Protein AF-A0A2R6M948-F1 (afdb_monomer_lite)

pLDDT: mean 78.9, std 17.89, range [39.5, 96.31]

Structure (mmCIF, N/CA/C/O backbone):
data_AF-A0A2R6M948-F1
#
_entry.id   AF-A0A2R6M948-F1
#
loop_
_atom_site.group_PDB
_atom_site.id
_atom_site.type_symbol
_atom_site.label_atom_id
_atom_site.label_alt_id
_atom_site.label_comp_id
_atom_site.label_asym_id
_atom_site.label_entity_id
_atom_site.label_seq_id
_atom_site.pdbx_PDB_ins_code
_atom_site.Cartn_x
_atom_site.Cartn_y
_atom_site.Cartn_z
_atom_site.occupancy
_atom_site.B_iso_or_equiv
_atom_site.auth_seq_id
_atom_site.auth_comp_id
_atom_site.auth_asym_id
_atom_site.auth_atom_id
_atom_site.pdbx_PDB_model_num
ATOM 1 N N . ILE A 1 1 ? 2.155 4.980 19.097 1.00 53.56 1 ILE A N 1
ATOM 2 C CA . ILE A 1 1 ? 2.154 6.074 18.093 1.00 53.56 1 ILE A CA 1
ATOM 3 C C . ILE A 1 1 ? 3.503 6.124 17.373 1.00 53.56 1 ILE A C 1
ATOM 5 O O . ILE A 1 1 ? 3.499 5.859 16.181 1.00 53.56 1 ILE A O 1
ATOM 9 N N . GLY A 1 2 ? 4.635 6.246 18.082 1.00 60.81 2 GLY A N 1
ATOM 10 C CA . GLY A 1 2 ? 5.974 6.275 17.459 1.00 60.81 2 GLY A CA 1
ATOM 11 C C . GLY A 1 2 ? 6.309 5.123 16.494 1.00 60.81 2 GLY A C 1
ATOM 12 O O . GLY A 1 2 ? 6.790 5.384 15.405 1.00 60.81 2 GLY A O 1
ATOM 13 N N . VAL A 1 3 ? 5.965 3.866 16.813 1.00 58.12 3 VAL A N 1
ATOM 14 C CA . VAL A 1 3 ? 6.241 2.712 15.920 1.00 58.12 3 VAL A CA 1
ATOM 15 C C . VAL A 1 3 ? 5.459 2.776 14.599 1.00 58.12 3 VAL A C 1
ATOM 17 O O . VAL A 1 3 ? 5.972 2.389 13.556 1.00 58.12 3 VAL A O 1
ATOM 20 N N . LEU A 1 4 ? 4.216 3.273 14.624 1.00 59.53 4 LEU A N 1
ATOM 21 C CA . LEU A 1 4 ? 3.402 3.413 13.410 1.00 59.53 4 LEU A CA 1
ATOM 22 C C . LEU A 1 4 ? 3.881 4.587 12.552 1.00 59.53 4 LEU A C 1
ATOM 24 O O . LEU A 1 4 ? 3.844 4.500 11.327 1.00 59.53 4 LEU A O 1
ATOM 28 N N . GLU A 1 5 ? 4.324 5.673 13.184 1.00 66.12 5 GLU A N 1
ATOM 29 C CA . GLU A 1 5 ? 4.900 6.833 12.499 1.00 66.12 5 GLU A CA 1
ATOM 30 C C . GLU A 1 5 ? 6.241 6.476 11.848 1.00 66.12 5 GLU A C 1
ATOM 32 O O . GLU A 1 5 ? 6.412 6.722 10.657 1.00 66.12 5 GLU A O 1
ATOM 37 N N . GLU A 1 6 ? 7.132 5.799 12.577 1.00 68.94 6 GLU A N 1
ATOM 38 C CA . GLU A 1 6 ? 8.426 5.320 12.076 1.00 68.94 6 GLU A CA 1
ATOM 39 C C . GLU A 1 6 ? 8.258 4.319 10.926 1.00 68.94 6 GLU A C 1
ATOM 41 O O . GLU A 1 6 ? 8.921 4.433 9.896 1.00 68.94 6 GLU A O 1
ATOM 46 N N . TRP A 1 7 ? 7.311 3.383 11.048 1.00 74.56 7 TRP A N 1
ATOM 47 C CA . TRP A 1 7 ? 6.982 2.455 9.965 1.00 74.56 7 TRP A CA 1
ATOM 48 C C . TRP A 1 7 ? 6.424 3.181 8.734 1.00 74.56 7 TRP A C 1
ATOM 50 O O . TRP A 1 7 ? 6.847 2.904 7.614 1.00 74.56 7 TRP A O 1
ATOM 60 N N . THR A 1 8 ? 5.528 4.155 8.926 1.00 75.44 8 THR A N 1
ATOM 61 C CA . THR A 1 8 ? 4.957 4.942 7.818 1.00 75.44 8 THR A CA 1
ATOM 62 C C . THR A 1 8 ? 6.033 5.766 7.109 1.00 75.44 8 THR A C 1
ATOM 64 O O . THR A 1 8 ? 6.027 5.874 5.884 1.00 75.44 8 THR A O 1
ATOM 67 N N . GLU A 1 9 ? 6.960 6.363 7.856 1.00 77.75 9 GLU A N 1
ATOM 68 C CA . GLU A 1 9 ? 8.052 7.156 7.291 1.00 77.75 9 GLU A CA 1
ATOM 69 C C . GLU A 1 9 ? 9.058 6.274 6.542 1.00 77.75 9 GLU A C 1
ATOM 71 O O . GLU A 1 9 ? 9.365 6.549 5.381 1.00 77.75 9 GLU A O 1
ATOM 76 N N . SER A 1 10 ? 9.461 5.151 7.141 1.00 77.75 10 SER A N 1
ATOM 77 C CA . SER A 1 10 ? 10.338 4.161 6.506 1.00 77.75 10 SER A CA 1
ATOM 78 C C . SER A 1 10 ? 9.720 3.553 5.240 1.00 77.75 10 SER A C 1
ATOM 80 O O . SER A 1 10 ? 10.403 3.394 4.224 1.00 77.75 10 SER A O 1
ATOM 82 N N . SER A 1 11 ? 8.414 3.275 5.257 1.00 83.50 11 SER A N 1
ATOM 83 C CA . SER A 1 11 ? 7.662 2.805 4.090 1.00 83.50 11 SER A CA 1
ATOM 84 C C . SER A 1 11 ? 7.676 3.840 2.959 1.00 83.50 11 SER A C 1
ATOM 86 O O . SER A 1 11 ? 8.019 3.522 1.816 1.00 83.50 11 SER A O 1
ATOM 88 N N . ARG A 1 12 ? 7.399 5.115 3.265 1.00 86.25 12 ARG A N 1
ATOM 89 C CA 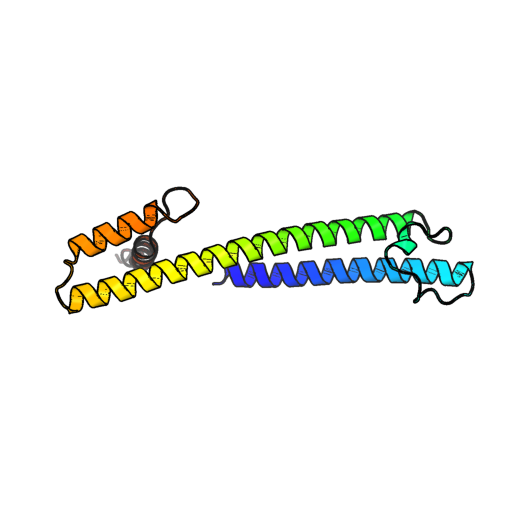. ARG A 1 12 ? 7.423 6.194 2.261 1.00 86.25 12 ARG A CA 1
ATOM 90 C C . ARG A 1 12 ? 8.806 6.398 1.658 1.00 86.25 12 ARG A C 1
ATOM 92 O O . ARG A 1 12 ? 8.901 6.600 0.446 1.00 86.25 12 ARG A O 1
ATOM 99 N N . GLU A 1 13 ? 9.856 6.343 2.473 1.00 90.56 13 GLU A N 1
ATOM 100 C CA . GLU A 1 13 ? 11.240 6.440 2.005 1.00 90.56 13 GLU A CA 1
ATOM 101 C C . GLU A 1 13 ? 11.593 5.268 1.080 1.00 90.56 13 GLU A C 1
ATOM 103 O O . GLU A 1 13 ? 12.064 5.484 -0.038 1.00 90.56 13 GLU A O 1
ATOM 108 N N . THR A 1 14 ? 11.255 4.041 1.486 1.00 89.38 14 THR A N 1
ATOM 109 C CA . THR A 1 14 ? 11.490 2.826 0.690 1.00 89.38 14 THR A CA 1
ATOM 110 C C . THR A 1 14 ? 10.748 2.876 -0.646 1.00 89.38 14 THR A C 1
ATOM 112 O O . THR A 1 14 ? 11.330 2.592 -1.697 1.00 89.38 14 THR A O 1
ATOM 115 N N . HIS A 1 15 ? 9.481 3.299 -0.642 1.00 90.69 15 HIS A N 1
ATOM 116 C CA . HIS A 1 15 ? 8.696 3.487 -1.861 1.00 90.69 15 HIS A CA 1
ATOM 117 C C . HIS A 1 15 ? 9.342 4.516 -2.800 1.00 90.69 15 HIS A C 1
ATOM 119 O O . HIS A 1 15 ? 9.495 4.261 -3.997 1.00 90.69 15 HIS A O 1
ATOM 125 N N . ALA A 1 16 ? 9.745 5.674 -2.265 1.00 93.12 16 ALA A N 1
ATOM 126 C CA . ALA A 1 16 ? 10.382 6.732 -3.044 1.00 93.12 16 ALA A CA 1
ATOM 127 C C . ALA A 1 16 ? 11.715 6.269 -3.651 1.00 93.12 16 ALA A C 1
ATOM 129 O O . ALA A 1 16 ? 11.987 6.535 -4.824 1.00 93.12 16 ALA A O 1
ATOM 130 N N . GLU A 1 17 ? 12.523 5.535 -2.887 1.00 94.62 17 GLU A N 1
ATOM 131 C CA . GLU A 1 17 ? 13.795 4.988 -3.351 1.00 94.62 17 GLU A CA 1
ATOM 132 C C . GLU A 1 17 ? 13.600 3.960 -4.474 1.00 94.62 17 GLU A C 1
ATOM 134 O O . GLU A 1 17 ? 14.245 4.057 -5.523 1.00 94.62 17 GLU A O 1
ATOM 139 N N . LEU A 1 18 ? 12.703 2.987 -4.286 1.00 93.25 18 LEU A N 1
ATOM 140 C CA . LEU A 1 18 ? 12.435 1.948 -5.284 1.00 93.25 18 LEU A CA 1
ATOM 141 C C . LEU A 1 18 ? 11.836 2.533 -6.566 1.00 93.25 18 LEU A C 1
ATOM 143 O O . LEU A 1 18 ? 12.275 2.164 -7.658 1.00 93.25 18 LEU A O 1
ATOM 147 N N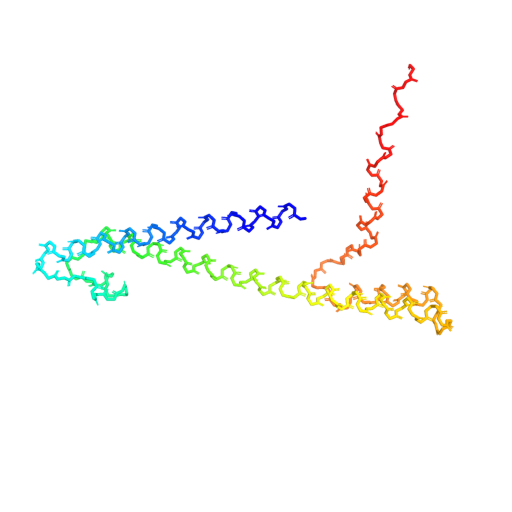 . SER A 1 19 ? 10.899 3.479 -6.447 1.00 93.75 19 SER A N 1
ATOM 148 C CA . SER A 1 19 ? 10.336 4.185 -7.604 1.00 93.75 19 SER A CA 1
ATOM 149 C C . SER A 1 19 ? 11.417 4.959 -8.354 1.00 93.75 19 SER A C 1
ATOM 151 O O . SER A 1 19 ? 11.535 4.818 -9.567 1.00 93.75 19 SER A O 1
ATOM 153 N N . SER A 1 20 ? 12.266 5.705 -7.640 1.00 95.12 20 SER A N 1
ATOM 154 C CA . SER A 1 20 ? 13.365 6.476 -8.236 1.00 95.12 20 SER A CA 1
ATOM 155 C C . SER A 1 20 ? 14.365 5.588 -8.987 1.00 95.12 20 SER A C 1
ATOM 157 O O . SER A 1 20 ? 14.780 5.896 -10.109 1.00 95.12 20 SER A O 1
ATOM 159 N N . LYS A 1 21 ? 14.720 4.433 -8.414 1.00 95.38 21 LYS A N 1
ATOM 160 C CA . LYS A 1 21 ? 15.605 3.452 -9.060 1.00 95.38 21 LYS A CA 1
ATOM 161 C C . LYS A 1 21 ? 14.966 2.822 -10.296 1.00 95.38 21 LYS A C 1
ATOM 163 O O . LYS A 1 21 ? 15.644 2.656 -11.312 1.00 95.38 21 LYS A O 1
ATOM 168 N N . TYR A 1 22 ? 13.670 2.520 -10.242 1.00 95.31 22 TYR A N 1
ATOM 169 C CA . TYR A 1 22 ? 12.934 2.016 -11.399 1.00 95.31 22 TYR A CA 1
ATOM 170 C C . TYR A 1 22 ? 12.817 3.068 -12.511 1.00 95.31 22 TYR A C 1
ATOM 172 O O . TYR A 1 22 ? 13.052 2.757 -13.678 1.00 95.31 22 TYR A O 1
ATOM 180 N N . ASP A 1 23 ? 12.534 4.324 -12.164 1.00 95.75 23 ASP A N 1
ATOM 181 C CA . ASP A 1 23 ? 12.496 5.443 -13.110 1.00 95.75 23 ASP A CA 1
ATOM 182 C C . ASP A 1 23 ? 13.856 5.672 -13.769 1.00 95.75 23 ASP A C 1
ATOM 184 O O . ASP A 1 23 ? 13.934 5.801 -14.989 1.00 95.75 23 ASP A O 1
ATOM 188 N N . THR A 1 24 ? 14.938 5.603 -12.994 1.00 96.31 24 THR A N 1
ATOM 189 C CA . THR A 1 24 ? 16.306 5.683 -13.523 1.00 96.31 24 THR A CA 1
ATOM 190 C C . THR A 1 24 ? 16.585 4.563 -14.529 1.00 96.31 24 THR A C 1
ATOM 192 O O . THR A 1 24 ? 17.145 4.819 -15.595 1.00 96.31 24 THR A O 1
ATOM 195 N N . ALA A 1 25 ? 16.167 3.327 -14.238 1.00 94.88 25 ALA A N 1
ATOM 196 C CA . ALA A 1 25 ? 16.325 2.205 -15.163 1.00 94.88 25 ALA A CA 1
ATOM 197 C C . ALA A 1 25 ? 15.511 2.387 -16.460 1.00 94.88 25 ALA A C 1
ATOM 199 O O . ALA A 1 25 ? 15.996 2.036 -17.536 1.00 94.88 25 ALA A O 1
ATOM 200 N N . LYS A 1 26 ? 14.308 2.979 -16.386 1.00 95.31 26 LYS A N 1
ATOM 201 C CA . LYS A 1 26 ? 13.503 3.321 -17.574 1.00 95.31 26 LYS A CA 1
ATOM 202 C C . LYS A 1 26 ? 14.173 4.394 -18.425 1.00 95.31 26 LYS A C 1
ATOM 204 O O . LYS A 1 26 ? 14.236 4.230 -19.639 1.00 95.31 26 LYS A O 1
ATOM 209 N N . THR A 1 27 ? 14.705 5.447 -17.807 1.00 95.56 27 THR A N 1
ATOM 210 C CA . THR A 1 27 ? 15.442 6.498 -18.523 1.00 95.56 27 THR A CA 1
ATOM 211 C C . THR A 1 27 ? 16.662 5.922 -19.233 1.00 95.56 27 THR A C 1
ATOM 213 O O . THR A 1 27 ? 16.818 6.146 -20.427 1.00 95.56 27 THR A O 1
ATOM 216 N N . LEU A 1 28 ? 17.456 5.086 -18.552 1.00 95.69 28 LEU A N 1
ATOM 217 C CA . LEU A 1 28 ? 18.598 4.401 -19.170 1.00 95.69 28 LEU A CA 1
ATOM 218 C C . LEU A 1 28 ? 18.178 3.564 -20.385 1.00 95.69 28 LEU A C 1
ATOM 220 O O . LEU A 1 28 ? 18.804 3.650 -21.436 1.00 95.69 28 LEU A O 1
ATOM 224 N N . ALA A 1 29 ? 17.094 2.793 -20.275 1.00 94.62 29 ALA A N 1
ATOM 225 C CA . ALA A 1 29 ? 16.591 1.995 -21.392 1.00 94.62 29 ALA A CA 1
ATOM 226 C C . ALA A 1 29 ? 16.144 2.867 -22.574 1.00 94.62 29 ALA A C 1
ATOM 228 O O . ALA A 1 29 ? 16.417 2.542 -23.727 1.00 94.62 29 ALA A O 1
ATOM 229 N N . ARG A 1 30 ? 15.475 3.991 -22.305 1.00 95.12 30 ARG A N 1
ATOM 230 C CA . ARG A 1 30 ? 15.039 4.933 -23.344 1.00 95.12 30 ARG A CA 1
ATOM 231 C C . ARG A 1 30 ? 16.205 5.642 -24.011 1.00 95.12 30 ARG A C 1
ATOM 233 O O . ARG A 1 30 ? 16.176 5.824 -25.226 1.00 95.12 30 ARG A O 1
ATOM 240 N N . ASP A 1 31 ? 17.231 5.995 -23.248 1.00 95.75 31 ASP A N 1
ATOM 241 C CA . ASP A 1 31 ? 18.460 6.572 -23.781 1.00 95.75 31 ASP A CA 1
ATOM 242 C C . ASP A 1 31 ? 19.164 5.575 -24.711 1.00 95.75 31 ASP A C 1
ATOM 244 O O . ASP A 1 31 ? 19.483 5.933 -25.842 1.00 95.75 31 ASP A O 1
ATOM 248 N N . GLU A 1 32 ? 19.282 4.304 -24.312 1.00 95.00 32 GLU A N 1
ATOM 249 C CA . GLU A 1 32 ? 19.833 3.235 -25.162 1.00 95.00 32 GLU A CA 1
ATOM 250 C C . GLU A 1 32 ? 19.032 3.060 -26.471 1.00 95.00 32 GLU A C 1
ATOM 252 O O . GLU A 1 32 ? 19.609 2.921 -27.553 1.00 95.00 32 GLU A O 1
ATOM 257 N N . ILE A 1 33 ? 17.696 3.119 -26.411 1.00 94.00 33 ILE A N 1
ATOM 258 C CA . ILE A 1 33 ? 16.835 3.060 -27.607 1.00 94.00 33 ILE A CA 1
ATOM 259 C C . ILE A 1 33 ? 17.067 4.275 -28.506 1.00 94.00 33 ILE A C 1
ATOM 261 O O . ILE A 1 33 ? 17.202 4.118 -29.725 1.00 94.00 33 ILE A O 1
ATOM 265 N N . ARG A 1 34 ? 17.125 5.477 -27.926 1.00 93.50 34 ARG A N 1
ATOM 266 C CA . ARG A 1 34 ? 17.345 6.727 -28.661 1.00 93.50 34 ARG A CA 1
ATOM 267 C C . ARG A 1 34 ? 18.713 6.733 -29.336 1.00 93.50 34 ARG A C 1
ATOM 269 O O . ARG A 1 34 ? 18.811 7.123 -30.495 1.00 93.50 34 ARG A O 1
ATOM 276 N N . GLU A 1 35 ? 19.749 6.252 -28.657 1.00 92.81 35 GLU A N 1
ATOM 277 C CA . GLU A 1 35 ? 21.099 6.117 -29.211 1.00 92.81 35 GLU A CA 1
ATOM 278 C C . GLU A 1 35 ? 21.155 5.112 -30.368 1.00 92.81 35 GLU A C 1
ATOM 280 O O . GLU A 1 35 ? 21.811 5.368 -31.378 1.00 92.81 35 GLU A O 1
ATOM 285 N N . ALA A 1 36 ? 20.442 3.989 -30.259 1.00 92.75 36 ALA A N 1
ATOM 286 C CA . ALA A 1 36 ? 20.454 2.944 -31.280 1.00 92.75 36 ALA A CA 1
ATOM 287 C C . ALA A 1 36 ? 19.583 3.263 -32.507 1.00 92.75 36 ALA A C 1
ATOM 289 O O . ALA A 1 36 ? 19.907 2.843 -33.619 1.00 92.75 36 ALA A O 1
ATOM 290 N N . THR A 1 37 ? 18.458 3.957 -32.315 1.00 89.94 37 THR A N 1
ATOM 291 C CA . THR A 1 37 ? 17.429 4.147 -33.356 1.00 89.94 37 THR A CA 1
ATOM 292 C C . THR A 1 37 ? 17.305 5.587 -33.849 1.00 89.94 37 THR A C 1
ATOM 294 O O . THR A 1 37 ? 16.775 5.812 -34.936 1.00 89.94 37 THR A O 1
ATOM 297 N N . GLY A 1 38 ? 17.769 6.568 -33.069 1.00 85.25 38 GLY A N 1
ATOM 298 C CA . GLY A 1 38 ? 17.549 7.994 -33.320 1.00 85.25 38 GLY A CA 1
ATOM 299 C C . GLY A 1 38 ? 16.098 8.455 -33.131 1.00 85.25 38 GLY A C 1
ATOM 300 O O . GLY A 1 38 ? 15.803 9.619 -33.398 1.00 85.25 38 GLY A O 1
ATOM 301 N N . ALA A 1 39 ? 15.196 7.566 -32.704 1.00 83.75 39 ALA A N 1
ATOM 302 C CA . ALA A 1 39 ? 13.788 7.860 -32.471 1.00 83.75 39 ALA A CA 1
ATOM 303 C C . ALA A 1 39 ? 13.534 8.274 -31.017 1.00 83.75 39 ALA A C 1
ATOM 305 O O . ALA A 1 39 ? 14.302 7.932 -30.114 1.00 83.75 39 ALA A O 1
ATOM 306 N N . ASP A 1 40 ? 12.438 8.999 -30.795 1.00 84.31 40 ASP A N 1
ATOM 307 C CA . ASP A 1 40 ? 11.958 9.235 -29.440 1.00 84.31 40 ASP A CA 1
ATOM 308 C C . ASP A 1 40 ? 11.451 7.921 -28.831 1.00 84.31 40 ASP A C 1
ATOM 310 O O . ASP A 1 40 ? 10.726 7.161 -29.474 1.00 84.31 40 ASP A O 1
ATOM 314 N N . ALA A 1 41 ? 11.877 7.648 -27.603 1.00 86.00 41 ALA A N 1
ATOM 315 C CA . ALA A 1 41 ? 11.590 6.419 -26.875 1.00 86.00 41 ALA A CA 1
ATOM 316 C C . ALA A 1 41 ? 10.654 6.655 -25.677 1.00 86.00 41 ALA A C 1
ATOM 318 O O . ALA A 1 41 ? 10.347 5.707 -24.950 1.00 86.00 41 ALA A O 1
ATOM 319 N N . GLU A 1 42 ? 10.192 7.892 -25.452 1.00 88.25 42 GLU A N 1
ATOM 320 C CA . GLU A 1 42 ? 9.241 8.201 -24.373 1.00 88.25 42 GLU A CA 1
ATOM 321 C C . GLU A 1 42 ? 7.901 7.476 -24.546 1.00 88.25 42 GLU A C 1
ATOM 323 O O . GLU A 1 42 ? 7.309 7.043 -23.556 1.00 88.25 42 GLU A O 1
ATOM 328 N N . ASP A 1 43 ? 7.482 7.253 -25.794 1.00 83.94 43 ASP A N 1
ATOM 329 C CA . ASP A 1 43 ? 6.244 6.543 -26.125 1.00 83.94 43 ASP A CA 1
ATOM 330 C C . ASP A 1 43 ? 6.343 5.020 -25.939 1.00 83.94 43 ASP A C 1
ATOM 332 O O . ASP A 1 43 ? 5.325 4.331 -26.015 1.00 83.94 43 ASP A O 1
ATOM 336 N N . VAL A 1 44 ? 7.541 4.470 -25.687 1.00 87.38 44 VAL A N 1
ATOM 337 C CA . VAL A 1 44 ? 7.708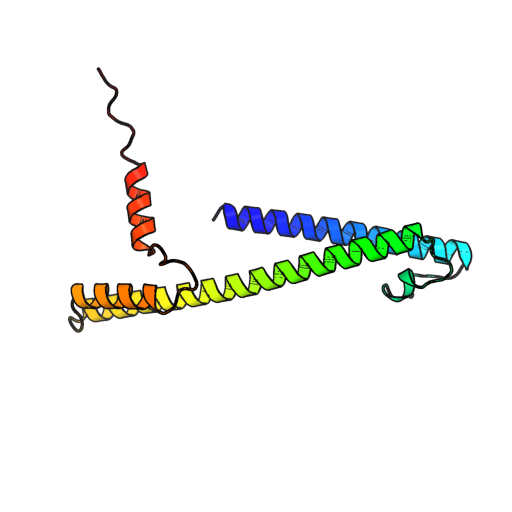 3.031 -25.442 1.00 87.38 44 VAL A CA 1
ATOM 338 C C . VAL A 1 44 ? 7.170 2.691 -24.043 1.00 87.38 44 VAL A C 1
ATOM 340 O O . VAL A 1 44 ? 7.687 3.212 -23.038 1.00 87.38 44 VAL A O 1
ATOM 343 N N . PRO A 1 45 ? 6.155 1.807 -23.945 1.00 87.94 45 PRO A N 1
ATOM 344 C CA . PRO A 1 45 ? 5.626 1.341 -22.669 1.00 87.94 45 PRO A CA 1
ATOM 345 C C . PRO A 1 45 ? 6.710 0.696 -21.803 1.00 87.94 45 PRO A C 1
ATOM 347 O O . PRO A 1 45 ? 7.613 0.024 -22.299 1.00 87.94 45 PRO A O 1
ATOM 350 N N . ALA A 1 46 ? 6.609 0.859 -20.481 1.00 84.25 46 ALA A N 1
ATOM 351 C CA . ALA A 1 46 ? 7.612 0.333 -19.551 1.00 84.25 46 ALA A CA 1
ATOM 352 C C . ALA A 1 46 ? 7.752 -1.203 -19.610 1.00 84.25 46 ALA A C 1
ATOM 354 O O . ALA A 1 46 ? 8.841 -1.730 -19.386 1.00 84.25 46 ALA A O 1
ATOM 355 N N . GLU A 1 47 ? 6.664 -1.901 -19.940 1.00 85.44 47 GLU A N 1
ATOM 356 C CA . GLU A 1 47 ? 6.626 -3.351 -20.167 1.00 85.44 47 GLU A CA 1
ATOM 357 C C . GLU A 1 47 ? 7.436 -3.781 -21.398 1.00 85.44 47 GLU A C 1
ATOM 359 O O . GLU A 1 47 ? 8.132 -4.797 -21.360 1.00 85.44 47 GLU A O 1
ATOM 364 N N . ASP A 1 48 ? 7.450 -2.952 -22.442 1.00 91.44 48 ASP A N 1
ATOM 365 C CA . ASP A 1 48 ? 8.141 -3.253 -23.692 1.00 91.44 48 ASP A CA 1
ATOM 366 C C . ASP A 1 48 ? 9.652 -2.996 -23.602 1.00 91.44 48 ASP A C 1
ATOM 368 O O . ASP A 1 48 ? 10.430 -3.655 -24.300 1.00 91.44 48 ASP A O 1
ATOM 372 N N . LEU A 1 49 ? 10.096 -2.105 -22.701 1.00 90.69 49 LEU A N 1
ATOM 373 C CA . LEU A 1 49 ? 11.516 -1.775 -22.494 1.00 90.69 49 LEU A CA 1
ATOM 374 C C . LEU A 1 49 ? 12.362 -3.009 -22.145 1.00 90.69 49 LEU A C 1
ATOM 376 O O . LEU A 1 49 ? 13.486 -3.145 -22.626 1.00 90.69 49 LEU A O 1
ATOM 380 N N . VAL A 1 50 ? 11.821 -3.938 -21.348 1.00 91.06 50 VAL A N 1
ATOM 381 C CA . VAL A 1 50 ? 12.532 -5.166 -20.937 1.00 91.06 50 VAL A CA 1
ATOM 382 C C . VAL A 1 50 ? 12.737 -6.118 -22.118 1.00 91.06 50 VAL A C 1
ATOM 384 O O . VAL A 1 50 ? 13.748 -6.816 -22.195 1.00 91.06 50 VAL A O 1
ATOM 387 N N . SER A 1 51 ? 11.807 -6.134 -23.070 1.00 91.44 51 SER A N 1
ATOM 388 C CA . SER A 1 51 ? 11.893 -6.957 -24.282 1.00 91.44 51 SER A CA 1
ATOM 389 C C . SER A 1 51 ? 12.577 -6.264 -25.461 1.00 91.44 51 SER A C 1
ATOM 391 O O . SER A 1 51 ? 12.882 -6.915 -26.462 1.00 91.44 51 SER A O 1
ATOM 393 N N . HIS A 1 52 ? 12.846 -4.960 -25.364 1.00 92.12 52 HIS A N 1
ATOM 394 C CA . HIS A 1 52 ? 13.318 -4.177 -26.496 1.00 92.12 52 HIS A CA 1
ATOM 395 C C . HIS A 1 52 ? 14.734 -4.594 -26.928 1.00 92.12 52 HIS A C 1
ATOM 397 O O . HIS A 1 52 ? 15.654 -4.734 -26.118 1.00 92.12 52 HIS A O 1
ATOM 403 N N . SER A 1 53 ? 14.940 -4.793 -28.231 1.00 92.75 53 SER A N 1
ATOM 404 C CA . SER A 1 53 ? 16.198 -5.335 -28.768 1.00 92.75 53 SER A CA 1
ATOM 405 C C . SER A 1 53 ? 17.390 -4.392 -28.606 1.00 92.75 53 SER A C 1
ATOM 407 O O . SER A 1 53 ? 18.516 -4.860 -28.482 1.00 92.75 53 SER A O 1
ATOM 409 N N . ALA A 1 54 ? 17.146 -3.080 -28.604 1.00 92.31 54 ALA A N 1
ATOM 410 C CA . ALA A 1 54 ? 18.183 -2.064 -28.413 1.00 92.31 54 ALA A CA 1
ATOM 411 C C . ALA A 1 54 ? 18.627 -1.885 -26.951 1.00 92.31 54 ALA A C 1
ATOM 413 O O . ALA A 1 54 ? 19.653 -1.259 -26.714 1.00 92.31 54 ALA A O 1
ATOM 414 N N . VAL A 1 55 ? 17.873 -2.425 -25.986 1.00 93.56 55 VAL A N 1
ATOM 415 C CA . VAL A 1 55 ? 18.193 -2.288 -24.561 1.00 93.56 55 VAL A CA 1
ATOM 416 C C . VAL A 1 55 ? 19.174 -3.385 -24.153 1.00 93.56 55 VAL A C 1
ATOM 418 O O . VAL A 1 55 ? 18.990 -4.564 -24.485 1.00 93.56 55 VAL A O 1
ATOM 421 N N . THR A 1 56 ? 20.218 -3.005 -23.426 1.00 95.25 56 THR A N 1
ATOM 422 C CA . THR A 1 56 ? 21.267 -3.908 -22.960 1.00 95.25 56 THR A CA 1
ATOM 423 C C . THR A 1 56 ? 20.736 -4.892 -21.920 1.00 95.25 56 THR A C 1
ATOM 425 O O . THR A 1 56 ? 19.840 -4.582 -21.134 1.00 95.25 56 THR A O 1
ATOM 428 N N . ASP A 1 57 ? 21.327 -6.088 -21.856 1.00 95.31 57 ASP A N 1
ATOM 429 C CA . ASP A 1 57 ? 20.929 -7.110 -20.876 1.00 95.31 57 ASP A CA 1
ATOM 430 C C . ASP A 1 57 ? 21.069 -6.615 -19.430 1.00 95.31 57 ASP A C 1
ATOM 432 O O . ASP A 1 57 ? 20.258 -6.952 -18.568 1.00 95.31 57 ASP A O 1
ATOM 436 N N . ARG A 1 58 ? 22.056 -5.749 -19.172 1.00 95.06 58 ARG A N 1
ATOM 437 C CA . ARG A 1 58 ? 22.237 -5.101 -17.870 1.00 95.06 58 ARG A CA 1
ATOM 438 C C . ARG A 1 58 ? 21.049 -4.206 -17.520 1.00 95.06 58 ARG A C 1
ATOM 440 O O . ARG A 1 58 ? 20.528 -4.298 -16.413 1.00 95.06 58 ARG A O 1
ATOM 447 N N . THR A 1 59 ? 20.618 -3.351 -18.440 1.00 95.06 59 THR A N 1
ATOM 448 C CA . THR A 1 59 ? 19.492 -2.438 -18.207 1.00 95.06 59 THR A CA 1
ATOM 449 C C . THR A 1 59 ? 18.173 -3.207 -18.089 1.00 95.06 59 THR A C 1
ATOM 451 O O . THR A 1 59 ? 17.372 -2.920 -17.199 1.00 95.06 59 THR A O 1
ATOM 454 N N . LYS A 1 60 ? 17.989 -4.281 -18.868 1.00 93.62 60 LYS A N 1
ATOM 455 C CA . LYS A 1 60 ? 16.865 -5.226 -18.713 1.00 93.62 60 LYS A CA 1
ATOM 456 C C . LYS A 1 60 ? 16.843 -5.892 -17.341 1.00 93.62 60 LYS A C 1
ATOM 458 O O . LYS A 1 60 ? 15.774 -6.029 -16.740 1.00 93.62 60 LYS A O 1
ATOM 463 N N . GLN A 1 61 ? 18.011 -6.280 -16.830 1.00 94.75 61 GLN A N 1
ATOM 464 C CA . GLN A 1 61 ? 18.140 -6.843 -15.490 1.00 94.75 61 GLN A CA 1
ATOM 465 C C . GLN A 1 61 ? 17.731 -5.824 -14.420 1.00 94.75 61 GLN A C 1
ATOM 467 O O . GLN A 1 61 ? 16.945 -6.171 -13.545 1.00 94.75 61 GLN A O 1
ATOM 472 N N . LEU A 1 62 ? 18.184 -4.568 -14.522 1.00 93.38 62 LEU A N 1
ATOM 473 C CA . LEU A 1 62 ? 17.802 -3.499 -13.588 1.00 93.38 62 LEU A CA 1
ATOM 474 C C . LEU A 1 62 ? 16.295 -3.207 -13.622 1.00 93.38 62 LEU A C 1
ATOM 476 O O . LEU A 1 62 ? 15.667 -3.090 -12.571 1.00 93.38 62 LEU A O 1
ATOM 480 N N . LEU A 1 63 ? 15.699 -3.133 -14.815 1.00 94.06 63 LEU A N 1
ATOM 481 C CA . LEU A 1 63 ? 14.253 -2.964 -14.978 1.00 94.06 63 LEU A CA 1
ATOM 482 C C . LEU A 1 63 ? 13.472 -4.111 -14.327 1.00 94.06 63 LEU A C 1
ATOM 484 O O . LEU A 1 63 ? 12.502 -3.868 -13.609 1.00 94.06 63 LEU A O 1
ATOM 488 N N . SER A 1 64 ? 13.904 -5.354 -14.547 1.00 92.06 64 SER A N 1
ATOM 489 C CA . SER A 1 64 ? 13.264 -6.544 -13.971 1.00 92.06 64 SER A CA 1
ATOM 490 C C . SER A 1 64 ? 13.422 -6.591 -12.449 1.00 92.06 64 SER A C 1
ATOM 492 O O . SER A 1 64 ? 12.477 -6.907 -11.729 1.00 92.06 64 SER A O 1
ATOM 494 N N . GLU A 1 65 ? 14.603 -6.236 -11.943 1.00 94.69 65 GLU A N 1
ATOM 495 C CA . GLU A 1 65 ? 14.896 -6.204 -10.513 1.00 94.69 65 GLU A CA 1
ATOM 496 C C . GLU A 1 65 ? 14.024 -5.175 -9.791 1.00 94.69 65 GLU A C 1
ATOM 498 O O . GLU A 1 65 ? 13.346 -5.516 -8.821 1.00 94.69 65 GLU A O 1
ATOM 503 N N . TYR A 1 66 ? 14.015 -3.925 -10.259 1.00 93.38 66 TYR A N 1
ATOM 504 C CA . TYR A 1 66 ? 13.284 -2.863 -9.572 1.00 93.38 66 TYR A CA 1
ATOM 505 C C . TYR A 1 66 ? 11.774 -2.952 -9.770 1.00 93.38 66 TYR A C 1
ATOM 507 O O . TYR A 1 66 ? 11.050 -2.660 -8.825 1.00 93.38 66 TYR A O 1
ATOM 515 N N . SER A 1 67 ? 11.284 -3.435 -10.918 1.00 91.94 67 SER A N 1
ATOM 516 C CA . SER A 1 67 ? 9.850 -3.729 -11.077 1.00 91.94 67 SER A CA 1
ATOM 517 C C . SER A 1 67 ? 9.383 -4.827 -10.119 1.00 91.94 67 SER A C 1
ATOM 519 O O . SER A 1 67 ? 8.355 -4.666 -9.467 1.00 91.94 67 SER A O 1
ATOM 521 N N . THR A 1 68 ? 10.163 -5.903 -9.962 1.00 93.06 68 THR A N 1
ATOM 522 C CA . THR A 1 68 ? 9.842 -6.987 -9.020 1.00 93.06 68 THR A CA 1
ATOM 523 C C . THR A 1 68 ? 9.880 -6.497 -7.575 1.00 93.06 68 THR A C 1
ATOM 525 O O . THR A 1 68 ? 8.962 -6.776 -6.810 1.00 93.06 68 THR A O 1
ATOM 528 N N . LYS A 1 69 ? 10.913 -5.736 -7.192 1.00 94.00 69 LYS A N 1
ATOM 529 C CA . LYS A 1 69 ? 11.022 -5.170 -5.838 1.00 94.00 69 LYS A CA 1
ATOM 530 C C . LYS A 1 69 ? 9.869 -4.223 -5.520 1.00 94.00 69 LYS A C 1
ATOM 532 O O . LYS A 1 69 ? 9.305 -4.318 -4.437 1.00 94.00 69 LYS A O 1
ATOM 537 N N . LEU A 1 70 ? 9.501 -3.353 -6.461 1.00 91.31 70 LEU A N 1
ATOM 538 C CA . LEU A 1 70 ? 8.362 -2.450 -6.305 1.00 91.31 70 LEU A CA 1
ATOM 539 C C . LEU A 1 70 ? 7.050 -3.235 -6.176 1.00 91.31 70 LEU A C 1
ATOM 541 O O . LEU A 1 70 ? 6.227 -2.903 -5.334 1.00 91.31 70 LEU A O 1
ATOM 545 N N . TYR A 1 71 ? 6.870 -4.293 -6.973 1.00 90.50 71 TYR A N 1
ATOM 546 C CA . TYR A 1 71 ? 5.692 -5.156 -6.885 1.00 90.50 71 TYR A CA 1
ATOM 547 C C . TYR A 1 71 ? 5.569 -5.815 -5.508 1.00 90.50 71 TYR A C 1
ATOM 549 O O . TYR A 1 71 ? 4.521 -5.701 -4.883 1.00 90.50 71 TYR A O 1
ATOM 557 N N . VAL A 1 72 ? 6.635 -6.463 -5.024 1.00 92.12 72 VAL A N 1
ATOM 558 C CA . VAL A 1 72 ? 6.640 -7.122 -3.706 1.00 92.12 72 VAL A CA 1
ATOM 559 C C . VAL A 1 72 ? 6.367 -6.109 -2.598 1.00 92.12 72 VAL A C 1
ATOM 561 O O . VAL A 1 72 ? 5.511 -6.347 -1.757 1.00 92.12 72 VAL A O 1
ATOM 564 N N . PHE A 1 73 ? 7.022 -4.949 -2.645 1.00 90.81 73 PHE A N 1
ATOM 565 C CA . PHE A 1 73 ? 6.803 -3.882 -1.672 1.00 90.81 73 PHE A CA 1
ATOM 566 C C . PHE A 1 73 ? 5.344 -3.389 -1.657 1.00 90.81 73 PHE A C 1
ATOM 568 O O . PHE A 1 73 ? 4.748 -3.246 -0.596 1.00 90.81 73 PHE A O 1
ATOM 575 N N . LEU A 1 74 ? 4.740 -3.157 -2.828 1.00 88.00 74 LEU A N 1
ATOM 576 C CA . LEU A 1 74 ? 3.346 -2.706 -2.925 1.00 88.00 74 LEU A CA 1
ATOM 577 C C . LEU A 1 74 ? 2.338 -3.780 -2.491 1.00 88.00 74 LEU A C 1
ATOM 579 O O . LEU A 1 74 ? 1.269 -3.444 -1.983 1.00 88.00 7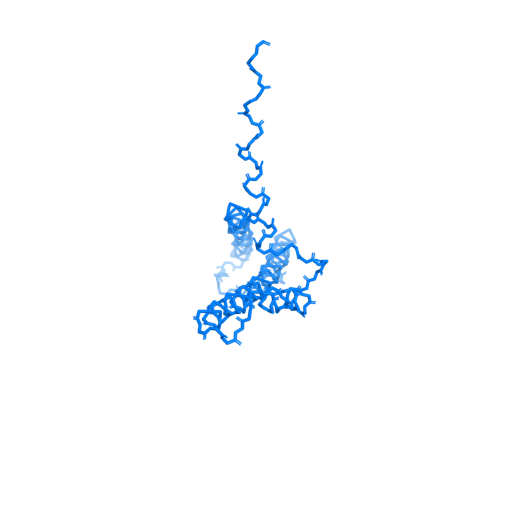4 LEU A O 1
ATOM 583 N N . ASP A 1 75 ? 2.650 -5.054 -2.719 1.00 87.50 75 ASP A N 1
ATOM 584 C CA . ASP A 1 75 ? 1.839 -6.179 -2.247 1.00 87.50 75 ASP A CA 1
ATOM 585 C C . ASP A 1 75 ? 1.868 -6.273 -0.714 1.00 87.50 75 ASP A C 1
ATOM 587 O O . ASP A 1 75 ? 0.818 -6.353 -0.073 1.00 87.50 75 ASP A O 1
ATOM 591 N N . GLU A 1 76 ? 3.057 -6.148 -0.120 1.00 82.06 76 GLU A N 1
ATOM 592 C CA . GLU A 1 76 ? 3.238 -6.087 1.333 1.00 82.06 76 GLU A CA 1
ATOM 593 C C . GLU A 1 76 ? 2.494 -4.888 1.945 1.00 82.06 76 GLU A C 1
ATOM 595 O O . GLU A 1 76 ? 1.719 -5.066 2.885 1.00 82.06 76 GLU A O 1
ATOM 600 N N . GLU A 1 77 ? 2.635 -3.687 1.377 1.00 85.25 77 GLU A N 1
ATOM 601 C CA . GLU A 1 77 ? 1.910 -2.480 1.812 1.00 85.25 77 GLU A CA 1
ATOM 602 C C . GLU A 1 77 ? 0.389 -2.670 1.811 1.00 85.25 77 GLU A C 1
ATOM 604 O O . GLU A 1 77 ? -0.286 -2.320 2.781 1.00 85.25 77 GLU A O 1
ATOM 609 N N . ARG A 1 78 ? -0.169 -3.290 0.763 1.00 81.06 78 ARG A N 1
ATOM 610 C CA . ARG A 1 78 ? -1.607 -3.603 0.707 1.00 81.06 78 ARG A CA 1
ATOM 611 C C . ARG A 1 78 ? -2.029 -4.592 1.785 1.00 81.06 78 ARG A C 1
ATOM 613 O O . ARG A 1 78 ? -3.119 -4.458 2.342 1.00 81.06 78 ARG A O 1
ATOM 620 N N . SER A 1 79 ? -1.185 -5.575 2.095 1.00 75.19 79 SER A N 1
ATOM 621 C CA . SER A 1 79 ? -1.449 -6.502 3.196 1.00 75.19 79 SER A CA 1
ATOM 622 C C . SER A 1 79 ? -1.511 -5.768 4.539 1.00 75.19 79 SER A C 1
ATOM 624 O O . SER A 1 79 ? -2.373 -6.080 5.364 1.00 75.19 79 SER A O 1
ATOM 626 N N . TYR A 1 80 ? -0.634 -4.787 4.765 1.00 76.06 80 TYR A N 1
ATOM 627 C CA . TYR A 1 80 ? -0.653 -3.972 5.983 1.00 76.06 80 TYR A CA 1
ATOM 628 C C . TYR A 1 80 ? -1.847 -3.015 6.033 1.00 76.06 80 TYR A C 1
ATOM 630 O O . TYR A 1 80 ? -2.425 -2.830 7.104 1.00 76.06 80 TYR A O 1
ATOM 638 N N . GLU A 1 81 ? -2.264 -2.447 4.900 1.00 75.06 81 GLU A N 1
ATOM 639 C CA . GLU A 1 81 ? -3.488 -1.642 4.809 1.00 75.06 81 GLU A CA 1
ATOM 640 C C . GLU A 1 81 ? -4.723 -2.456 5.220 1.00 75.06 81 GLU A C 1
ATOM 642 O O . GLU A 1 81 ? -5.514 -1.992 6.044 1.00 75.06 81 GLU A O 1
ATOM 647 N N . GLY A 1 82 ? -4.848 -3.693 4.725 1.00 73.44 82 GLY A N 1
ATOM 648 C CA . GLY A 1 82 ? -5.920 -4.612 5.117 1.00 73.44 82 GLY A CA 1
ATOM 649 C C . GLY A 1 82 ? -5.922 -4.900 6.620 1.00 73.44 82 GLY A C 1
ATOM 650 O O . GLY A 1 82 ? -6.933 -4.691 7.289 1.00 73.44 82 GLY A O 1
ATOM 651 N N . ALA A 1 83 ? -4.765 -5.276 7.174 1.00 72.31 83 ALA A N 1
ATOM 652 C CA . ALA A 1 83 ? -4.620 -5.534 8.608 1.00 72.31 83 ALA A CA 1
ATOM 653 C C . ALA A 1 83 ? -4.917 -4.291 9.471 1.00 72.31 83 ALA A C 1
ATOM 655 O O . ALA A 1 83 ? -5.490 -4.396 10.556 1.00 72.31 83 ALA A O 1
ATOM 656 N N . ARG A 1 84 ? -4.558 -3.092 8.993 1.00 75.06 84 ARG A N 1
ATOM 657 C CA . ARG A 1 84 ? -4.871 -1.828 9.671 1.00 75.06 84 ARG A CA 1
ATOM 658 C C . ARG A 1 84 ? -6.368 -1.533 9.654 1.00 75.06 84 ARG A C 1
ATOM 660 O O . ARG A 1 84 ? -6.881 -1.052 10.662 1.00 75.06 84 ARG A O 1
ATOM 667 N N . GLY A 1 85 ? -7.049 -1.805 8.542 1.00 71.06 85 GLY A N 1
ATOM 668 C CA . GLY A 1 85 ? -8.505 -1.701 8.442 1.00 71.06 85 GLY A CA 1
ATOM 669 C C . GLY A 1 85 ? -9.201 -2.605 9.457 1.00 71.06 85 GLY A C 1
ATOM 670 O O . GLY A 1 85 ? -9.983 -2.117 10.266 1.00 71.06 85 GLY A O 1
ATOM 671 N N . GLU A 1 86 ? -8.815 -3.882 9.503 1.00 73.06 86 GLU A N 1
ATOM 672 C CA . GLU A 1 86 ? -9.349 -4.850 10.473 1.00 73.06 86 GLU A CA 1
ATOM 673 C C . GLU A 1 86 ? -9.128 -4.405 11.927 1.00 73.06 86 GLU A C 1
ATOM 675 O O . GLU A 1 86 ? -10.023 -4.529 12.763 1.00 73.06 86 GLU A O 1
ATOM 680 N N . LEU A 1 87 ? -7.959 -3.836 12.238 1.00 74.81 87 LEU A N 1
ATOM 681 C CA . LEU A 1 87 ? -7.658 -3.328 13.577 1.00 74.81 87 LEU A CA 1
ATOM 682 C C . LEU A 1 87 ? -8.488 -2.087 13.936 1.00 74.81 87 LEU A C 1
ATOM 684 O O . LEU A 1 87 ? -8.934 -1.960 15.075 1.00 74.81 87 LEU A O 1
ATOM 688 N N . LEU A 1 88 ? -8.710 -1.174 12.987 1.00 73.81 88 LEU A N 1
ATOM 689 C CA . LEU A 1 88 ? -9.577 -0.011 13.196 1.00 73.81 88 LEU A CA 1
ATOM 690 C C . LEU A 1 88 ? -11.037 -0.426 13.403 1.00 73.81 88 LEU A C 1
ATOM 692 O O . LEU A 1 88 ? -11.694 0.122 14.288 1.00 73.81 88 LEU A O 1
ATOM 696 N N . ASP A 1 89 ? -11.520 -1.409 12.646 1.00 79.44 89 ASP A N 1
ATOM 697 C CA . ASP A 1 89 ? -12.869 -1.954 12.801 1.00 79.44 89 ASP A CA 1
ATOM 698 C C . ASP A 1 89 ? -13.036 -2.646 14.161 1.00 79.44 89 ASP A C 1
ATOM 700 O O . ASP A 1 89 ? -14.017 -2.393 14.865 1.00 79.44 89 ASP A O 1
ATOM 704 N N . ALA A 1 90 ? -12.050 -3.447 14.581 1.00 79.38 90 ALA A N 1
ATOM 705 C CA . ALA A 1 90 ? -12.041 -4.091 15.894 1.00 79.38 90 ALA A CA 1
ATOM 706 C C . ALA A 1 90 ? -12.044 -3.064 17.042 1.00 79.38 90 ALA A C 1
ATOM 708 O O . ALA A 1 90 ? -12.830 -3.191 17.981 1.00 79.38 90 ALA A O 1
ATOM 709 N N . LEU A 1 91 ? -11.226 -2.008 16.945 1.00 81.62 91 LEU A N 1
ATOM 710 C CA . LEU A 1 91 ? -11.224 -0.903 17.913 1.00 81.62 91 LEU A CA 1
ATOM 711 C C . LEU A 1 91 ? -12.561 -0.152 17.929 1.00 81.62 91 LEU A C 1
ATOM 713 O O . LEU A 1 91 ? -13.045 0.221 18.997 1.00 81.62 91 LEU A O 1
ATOM 717 N N . GLY A 1 92 ? -13.173 0.063 16.763 1.00 83.81 92 GLY A N 1
ATOM 718 C CA . GLY A 1 92 ? -14.495 0.678 16.653 1.00 83.81 92 GLY A CA 1
ATOM 719 C C . GLY A 1 92 ? -15.583 -0.157 17.331 1.00 83.81 92 GLY A C 1
ATOM 720 O O . GLY A 1 92 ? -16.410 0.385 18.067 1.00 83.81 92 GLY A O 1
ATOM 721 N N . ALA A 1 93 ? -15.557 -1.477 17.141 1.00 86.69 93 ALA A N 1
ATOM 722 C CA . ALA A 1 93 ? -16.470 -2.408 17.798 1.00 86.69 93 ALA A CA 1
ATOM 723 C C . ALA A 1 93 ? -16.267 -2.442 19.324 1.00 86.69 93 ALA A C 1
ATOM 725 O O . ALA A 1 93 ? -17.245 -2.427 20.077 1.00 86.69 93 ALA A O 1
ATOM 726 N N . GLU A 1 94 ? -15.014 -2.416 19.787 1.00 85.94 94 GLU A N 1
ATOM 727 C CA . GLU A 1 94 ? -14.681 -2.355 21.213 1.00 85.94 94 GLU A CA 1
ATOM 728 C C . GLU A 1 94 ? -15.170 -1.045 21.855 1.00 85.94 94 GLU A C 1
ATOM 730 O O . GLU A 1 94 ? -15.802 -1.064 22.913 1.00 85.94 94 GLU A O 1
ATOM 735 N N . LEU A 1 95 ? -14.956 0.099 21.198 1.00 90.12 95 LEU A N 1
ATOM 736 C CA . LEU A 1 95 ? -15.427 1.394 21.694 1.00 90.12 95 LEU A CA 1
ATOM 737 C C . LEU A 1 95 ? -16.958 1.438 21.780 1.00 90.12 95 LEU A C 1
ATOM 739 O O . LEU A 1 95 ? -17.502 1.843 22.807 1.00 90.12 95 LEU A O 1
ATOM 743 N N . ALA A 1 96 ? -17.656 0.953 20.750 1.00 90.88 96 ALA A N 1
ATOM 744 C CA . ALA A 1 96 ? -19.115 0.870 20.748 1.00 90.88 96 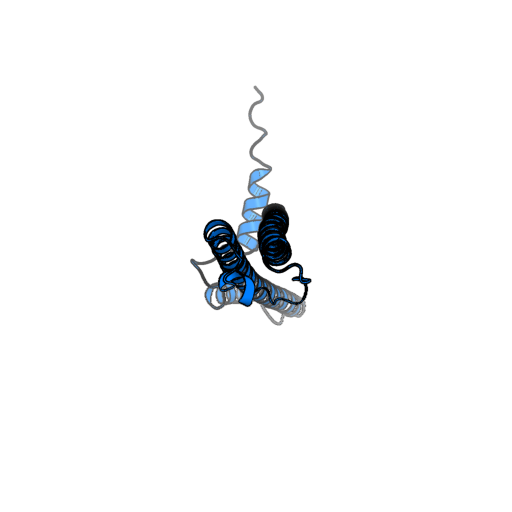ALA A CA 1
ATOM 745 C C . ALA A 1 96 ? -19.645 -0.044 21.869 1.00 90.88 96 ALA A C 1
ATOM 747 O O . ALA A 1 96 ? -20.692 0.230 22.467 1.00 90.88 96 ALA A O 1
ATOM 748 N N . LEU A 1 97 ? -18.919 -1.121 22.193 1.00 90.19 97 LEU A N 1
ATOM 749 C CA . LEU A 1 97 ? -19.223 -1.968 23.343 1.00 90.19 97 LEU A CA 1
ATOM 750 C C . LEU A 1 97 ? -19.105 -1.182 24.654 1.00 90.19 97 LEU A C 1
ATOM 752 O O . LEU A 1 97 ? -20.017 -1.260 25.480 1.00 90.19 97 LEU A O 1
ATOM 756 N N . TYR A 1 98 ? -18.026 -0.423 24.847 1.00 89.81 98 TYR A N 1
ATOM 757 C CA . TYR A 1 98 ? -17.832 0.383 26.054 1.00 89.81 98 TYR A CA 1
ATOM 758 C C . TYR A 1 98 ? -18.874 1.489 26.200 1.00 89.81 98 TYR A C 1
ATOM 760 O O . TYR A 1 98 ? -19.434 1.646 27.286 1.00 89.81 98 TYR A O 1
ATOM 768 N N . GLU A 1 99 ? -19.191 2.208 25.125 1.00 93.69 99 GLU A N 1
ATOM 769 C CA . GLU A 1 99 ? -20.232 3.241 25.124 1.00 93.69 99 GLU A CA 1
ATOM 770 C C . GLU A 1 99 ? -21.592 2.660 25.521 1.00 93.69 99 GLU A C 1
ATOM 772 O O . GLU A 1 99 ? -22.270 3.190 26.406 1.00 93.69 99 GLU A O 1
ATOM 777 N N . ARG A 1 100 ? -21.959 1.514 24.933 1.00 95.12 100 ARG A N 1
ATOM 778 C CA . ARG A 1 100 ? -23.204 0.813 25.262 1.00 95.12 100 ARG A CA 1
ATOM 779 C C . ARG A 1 100 ? -23.238 0.371 26.723 1.00 95.12 100 ARG A C 1
ATOM 781 O O . ARG A 1 100 ? -24.212 0.647 27.416 1.00 95.12 100 ARG A O 1
ATOM 788 N N . LEU A 1 101 ? -22.190 -0.303 27.199 1.00 92.50 101 LEU A N 1
ATOM 789 C CA . LEU A 1 101 ? -22.130 -0.798 28.578 1.00 92.50 101 LEU A CA 1
ATOM 790 C C . LEU A 1 101 ? -22.132 0.347 29.595 1.00 92.50 101 LEU A C 1
ATOM 792 O O . LEU A 1 101 ? -22.776 0.231 30.633 1.00 92.50 101 LEU A O 1
ATOM 796 N N . SER A 1 102 ? -21.454 1.458 29.299 1.00 93.12 102 SER A N 1
ATOM 797 C CA . SER A 1 102 ? -21.467 2.650 30.150 1.00 93.12 102 SER A CA 1
ATOM 798 C C . SER A 1 102 ? -22.881 3.221 30.293 1.00 93.12 102 SER A C 1
ATOM 800 O O . SER A 1 102 ? -23.317 3.483 31.416 1.00 93.12 102 SER A O 1
ATOM 802 N N . GLY A 1 103 ? -23.626 3.324 29.186 1.00 93.19 103 GLY A N 1
ATOM 803 C CA . GLY A 1 103 ? -25.035 3.730 29.201 1.00 93.19 103 GLY A CA 1
ATOM 804 C C . GLY A 1 103 ? -25.918 2.766 29.995 1.00 93.19 103 GLY A C 1
ATOM 805 O O . GLY A 1 103 ? -26.638 3.187 30.896 1.00 93.19 103 GLY A O 1
ATOM 806 N N . GLU A 1 104 ? -25.805 1.459 29.742 1.00 93.56 104 GLU A N 1
ATOM 807 C CA . GLU A 1 104 ? -26.599 0.444 30.449 1.00 93.56 104 GLU A CA 1
ATOM 808 C C . GLU A 1 104 ? -26.312 0.399 31.960 1.00 93.56 104 GLU A C 1
ATOM 810 O O . GLU A 1 104 ? -27.224 0.146 32.748 1.00 93.56 104 GLU A O 1
ATOM 815 N N . ILE A 1 105 ? -25.068 0.651 32.384 1.00 93.81 105 ILE A N 1
ATOM 816 C CA . ILE A 1 105 ? -24.721 0.785 33.808 1.00 93.81 105 ILE A CA 1
ATOM 817 C C . ILE A 1 105 ? -25.340 2.061 34.388 1.00 93.81 105 ILE A C 1
ATOM 819 O O . ILE A 1 105 ? -25.902 2.015 35.483 1.00 93.81 105 ILE A O 1
ATOM 823 N N . GLY A 1 106 ? -25.254 3.186 33.670 1.00 90.50 106 GLY A N 1
ATOM 824 C CA . GLY A 1 106 ? -25.831 4.466 34.092 1.00 90.50 106 GLY A CA 1
ATOM 825 C C . GLY A 1 106 ? -27.348 4.404 34.286 1.00 90.50 106 GLY A C 1
ATOM 826 O O . GLY A 1 106 ? -27.869 4.955 35.255 1.00 90.50 106 GLY A O 1
ATOM 827 N N . ASP A 1 107 ? -28.032 3.652 33.426 1.00 93.62 107 ASP A N 1
ATOM 828 C CA . ASP A 1 107 ? -29.478 3.418 33.488 1.00 93.62 107 ASP A CA 1
ATOM 829 C C . ASP A 1 107 ? -29.871 2.290 34.465 1.00 93.62 107 ASP A C 1
ATOM 831 O O . ASP A 1 107 ? -31.056 2.037 34.693 1.00 93.62 107 ASP A O 1
ATOM 835 N N . GLY A 1 108 ? -28.891 1.589 35.049 1.00 89.62 108 GLY A N 1
ATOM 836 C CA . GLY A 1 108 ? -29.107 0.440 35.934 1.00 89.62 108 GLY A CA 1
ATOM 837 C C . GLY A 1 108 ? -29.637 -0.815 35.228 1.00 89.62 108 GLY A C 1
ATOM 838 O O . GLY A 1 108 ? -30.093 -1.743 35.896 1.00 89.62 108 GLY A O 1
ATOM 839 N N . ALA A 1 109 ? -29.588 -0.856 33.895 1.00 89.75 109 ALA A N 1
ATOM 840 C CA . ALA A 1 109 ? -30.021 -1.984 33.070 1.00 89.75 109 ALA A CA 1
ATOM 841 C C . ALA A 1 109 ? -29.042 -3.172 33.126 1.00 89.75 109 ALA A C 1
ATOM 843 O O . ALA A 1 109 ? -29.453 -4.316 32.933 1.00 89.75 109 ALA A O 1
ATOM 844 N N . THR A 1 110 ? -27.771 -2.903 33.434 1.00 91.25 110 THR A N 1
ATOM 845 C CA . THR A 1 110 ? -26.680 -3.884 33.531 1.00 91.25 110 THR A CA 1
ATOM 846 C C . THR A 1 110 ? -25.864 -3.626 34.798 1.00 91.25 110 THR A C 1
ATOM 848 O O . THR A 1 110 ? -25.633 -2.479 35.183 1.00 91.25 110 THR A O 1
ATOM 851 N N . SER A 1 111 ? -25.389 -4.689 35.459 1.00 90.50 111 SER A N 1
ATOM 852 C CA . SER A 1 111 ? -24.430 -4.544 36.558 1.00 90.50 111 SER A CA 1
ATOM 853 C C . SER A 1 111 ? -22.996 -4.421 36.036 1.00 90.50 111 SER A C 1
ATOM 855 O O . SER A 1 111 ? -22.651 -4.959 34.985 1.00 90.50 111 SER A O 1
ATOM 857 N N . VAL A 1 112 ? -22.116 -3.786 36.816 1.00 87.62 112 VAL A N 1
ATOM 858 C CA . VAL A 1 112 ? -20.672 -3.703 36.512 1.00 87.62 112 VAL A CA 1
ATOM 859 C C . VAL A 1 112 ? -20.073 -5.095 36.268 1.00 87.62 112 VAL A C 1
ATOM 861 O O . VAL A 1 112 ? -19.269 -5.278 35.358 1.00 87.62 112 VAL A O 1
ATOM 864 N N . ARG A 1 113 ? -20.507 -6.102 37.035 1.00 87.19 113 ARG A N 1
ATOM 865 C CA . ARG A 1 113 ? -20.050 -7.488 36.885 1.00 87.19 113 ARG A CA 1
ATOM 866 C C . ARG A 1 113 ? -20.455 -8.080 35.532 1.00 87.19 113 ARG A C 1
ATOM 868 O O . ARG A 1 113 ? -19.639 -8.729 34.887 1.00 87.19 113 ARG A O 1
ATOM 875 N N . ASP A 1 114 ? -21.690 -7.846 35.095 1.00 85.75 114 ASP A N 1
ATOM 876 C CA . ASP A 1 114 ? -22.181 -8.373 33.816 1.00 85.75 114 ASP A CA 1
ATOM 877 C C . ASP A 1 114 ? -21.520 -7.645 32.631 1.00 85.75 114 ASP A C 1
ATOM 879 O O . ASP A 1 114 ? -21.196 -8.267 31.619 1.00 85.75 114 ASP A O 1
ATOM 883 N N . ALA A 1 115 ? -21.223 -6.350 32.786 1.00 85.38 115 ALA A N 1
ATOM 884 C CA . ALA A 1 115 ? -20.431 -5.583 31.828 1.00 85.38 115 ALA A CA 1
ATOM 885 C C . ALA A 1 115 ? -18.992 -6.115 31.702 1.00 85.38 115 ALA A C 1
ATOM 887 O O . ALA A 1 115 ? -18.518 -6.335 30.589 1.00 85.38 115 ALA A O 1
ATOM 888 N N . GLN A 1 116 ? -18.315 -6.406 32.819 1.00 83.06 116 GLN A N 1
ATOM 889 C CA . GLN A 1 116 ? -16.987 -7.041 32.813 1.00 83.06 116 GLN A CA 1
ATOM 890 C C . GLN A 1 116 ? -17.006 -8.398 32.097 1.00 83.06 116 GLN A C 1
ATOM 892 O O . GLN A 1 116 ? -16.102 -8.720 31.326 1.00 83.06 116 GLN A O 1
ATOM 897 N N . GLU A 1 117 ? -18.060 -9.186 32.305 1.00 84.88 117 GLU A N 1
ATOM 898 C CA . GLU A 1 117 ? -18.229 -10.484 31.651 1.00 84.88 117 GLU A CA 1
ATOM 899 C C . GLU A 1 117 ? -18.493 -10.343 30.140 1.00 84.88 117 GLU A C 1
ATOM 901 O O . GLU A 1 117 ? -18.033 -11.166 29.345 1.00 84.88 117 GLU A O 1
ATOM 906 N N . ALA A 1 118 ? -19.191 -9.282 29.718 1.00 83.38 118 ALA A N 1
ATOM 907 C CA . ALA A 1 118 ? -19.391 -8.945 28.310 1.00 83.38 118 ALA A CA 1
ATOM 908 C C . ALA A 1 118 ? -18.084 -8.529 27.616 1.00 83.38 118 ALA A C 1
ATOM 910 O O . ALA A 1 118 ? -17.803 -9.028 26.526 1.00 83.38 118 ALA A O 1
ATOM 911 N N . ILE A 1 119 ? -17.260 -7.706 28.269 1.00 85.00 119 ILE A N 1
ATOM 912 C CA . ILE A 1 119 ? -15.931 -7.300 27.777 1.00 85.00 119 ILE A CA 1
ATOM 913 C C . ILE A 1 119 ? -15.017 -8.522 27.639 1.00 85.00 119 ILE A C 1
ATOM 915 O O . ILE A 1 119 ? -14.421 -8.751 26.587 1.00 85.00 119 ILE A O 1
ATOM 919 N N . ALA A 1 120 ? -14.978 -9.381 28.661 1.00 79.12 120 ALA A N 1
ATOM 920 C CA . ALA A 1 120 ? -14.183 -10.607 28.630 1.00 79.12 120 ALA A CA 1
ATOM 921 C C . ALA A 1 120 ? -14.628 -11.585 27.528 1.00 79.12 120 ALA A C 1
ATOM 923 O O . ALA A 1 120 ? -13.811 -12.343 27.002 1.00 79.12 120 ALA A O 1
ATOM 924 N N . ARG A 1 121 ? -15.921 -11.598 27.174 1.00 79.31 121 ARG A N 1
ATOM 925 C CA . ARG A 1 121 ? -16.452 -12.409 26.068 1.00 79.31 121 ARG A CA 1
ATOM 926 C C . ARG A 1 121 ? -16.055 -11.836 24.709 1.00 79.31 121 ARG A C 1
ATOM 928 O O . ARG A 1 121 ? -15.638 -12.607 23.851 1.00 79.31 121 ARG A O 1
ATOM 935 N N . PHE A 1 122 ? -16.147 -10.519 24.543 1.00 80.94 122 PHE A N 1
ATOM 936 C CA . PHE A 1 122 ? -15.749 -9.810 23.326 1.00 80.94 122 PHE A CA 1
ATOM 937 C C . PHE A 1 122 ? -14.266 -10.040 22.997 1.00 80.94 122 PHE A C 1
ATOM 939 O O . PHE A 1 122 ? -13.944 -10.542 21.922 1.00 80.94 122 PHE A O 1
ATOM 946 N N . ALA A 1 123 ? -13.382 -9.857 23.985 1.00 73.81 123 ALA A N 1
ATOM 947 C CA . ALA A 1 123 ? -11.936 -10.061 23.838 1.00 73.81 123 ALA A CA 1
ATOM 948 C C . ALA A 1 123 ? -11.537 -11.486 23.391 1.00 73.81 123 ALA A C 1
ATOM 950 O O . ALA A 1 123 ? -10.466 -11.691 22.815 1.00 73.81 123 ALA A O 1
ATOM 951 N N . ARG A 1 124 ? -12.389 -12.490 23.647 1.00 67.81 124 ARG A N 1
ATOM 952 C CA . ARG A 1 124 ? -12.159 -13.896 23.265 1.00 67.81 124 ARG A CA 1
ATOM 953 C C . ARG A 1 124 ? -12.736 -14.272 21.900 1.00 67.81 124 ARG A C 1
ATOM 955 O O . ARG A 1 124 ? -12.311 -15.288 21.357 1.00 67.81 124 ARG A O 1
ATOM 962 N N . ALA A 1 125 ? -13.729 -13.539 21.399 1.00 62.75 125 ALA A N 1
ATOM 963 C CA . ALA A 1 125 ? -14.513 -13.930 20.228 1.00 62.75 125 ALA A CA 1
ATOM 964 C C . ALA A 1 125 ? -14.051 -13.261 18.924 1.00 62.75 125 ALA A C 1
ATOM 966 O O . ALA A 1 125 ? -14.183 -13.880 17.871 1.00 62.75 125 ALA A O 1
ATOM 967 N N . GLU A 1 126 ? -13.506 -12.043 18.984 1.00 53.84 126 GLU A N 1
ATOM 968 C CA . GLU A 1 126 ? -13.285 -11.212 17.786 1.00 53.84 126 GLU A CA 1
ATOM 969 C C . GLU A 1 126 ? -11.816 -10.871 17.494 1.00 53.84 126 GLU A C 1
ATOM 971 O O . GLU A 1 126 ? -11.531 -10.216 16.498 1.00 53.84 126 GLU A O 1
ATOM 976 N N . THR A 1 127 ? -10.864 -11.356 18.296 1.00 49.09 127 THR A N 1
ATOM 977 C CA . THR A 1 127 ? -9.449 -10.985 18.145 1.00 49.09 127 THR A CA 1
ATOM 978 C C . THR A 1 127 ? -8.608 -12.112 17.526 1.00 49.09 127 THR A C 1
ATOM 980 O O . THR A 1 127 ? -8.413 -13.144 18.178 1.00 49.09 127 THR A O 1
ATOM 983 N N . PRO A 1 128 ? -8.065 -11.963 16.297 1.00 40.19 128 PRO A N 1
ATOM 984 C CA . PRO A 1 128 ? -7.114 -12.919 15.737 1.00 40.19 128 PRO A CA 1
ATOM 985 C C . PRO A 1 128 ? -5.790 -12.865 16.518 1.00 40.19 128 PRO A C 1
ATOM 987 O O . PRO A 1 128 ? -5.111 -11.842 16.525 1.00 40.19 128 PRO A O 1
ATOM 990 N N . GLY A 1 129 ? -5.403 -13.962 17.178 1.00 42.91 129 GLY A N 1
ATOM 991 C CA . GLY A 1 129 ? -4.121 -14.069 17.891 1.00 42.91 129 GLY A CA 1
ATOM 992 C C . GLY A 1 129 ? -4.211 -14.756 19.256 1.00 42.91 129 GLY A C 1
ATOM 993 O O . GLY A 1 129 ? -5.291 -15.113 19.726 1.00 42.91 129 GLY A O 1
ATOM 994 N N . ARG A 1 130 ? -3.056 -14.988 19.904 1.00 39.50 130 ARG A N 1
ATOM 995 C CA . ARG A 1 130 ? -3.018 -15.429 21.315 1.00 39.50 130 ARG A CA 1
ATOM 996 C C . ARG A 1 130 ? -3.791 -14.416 22.157 1.00 39.50 130 ARG A C 1
ATOM 998 O O . ARG A 1 130 ? -3.581 -13.233 21.951 1.00 39.50 130 ARG A O 1
ATOM 1005 N N . ALA A 1 131 ? -4.620 -14.905 23.088 1.00 44.41 131 ALA A N 1
ATOM 1006 C CA . ALA A 1 131 ? -5.499 -14.120 23.963 1.00 44.41 131 ALA A CA 1
ATOM 1007 C C . ALA A 1 131 ? -4.932 -12.722 24.259 1.00 44.41 131 ALA A C 1
ATOM 1009 O O . ALA A 1 131 ? -3.975 -12.593 25.026 1.00 44.41 131 ALA A O 1
ATOM 1010 N N . ASN A 1 132 ? -5.474 -11.712 23.576 1.00 49.81 132 ASN A N 1
ATOM 1011 C CA . ASN A 1 132 ? -4.932 -10.366 23.639 1.00 49.81 132 ASN A CA 1
ATOM 1012 C C . ASN A 1 132 ? -5.108 -9.799 25.046 1.00 49.81 132 ASN A C 1
ATOM 1014 O O . ASN A 1 132 ? -6.166 -9.941 25.663 1.00 49.81 132 ASN A O 1
ATOM 1018 N N . ARG A 1 133 ? -4.044 -9.146 25.523 1.00 50.50 133 ARG A N 1
ATOM 1019 C CA . ARG A 1 133 ? -4.117 -8.154 26.594 1.00 50.50 133 ARG A CA 1
ATOM 1020 C C . ARG A 1 133 ? -5.202 -7.149 26.213 1.00 50.50 133 ARG A C 1
ATOM 1022 O O . ARG A 1 133 ? -5.178 -6.606 25.110 1.00 50.50 133 ARG A O 1
ATOM 1029 N N . THR A 1 134 ? -6.168 -6.957 27.091 1.00 54.31 134 THR A N 1
ATOM 1030 C CA . THR A 1 134 ? -7.227 -5.961 26.928 1.00 54.31 134 THR A CA 1
ATOM 1031 C C . THR A 1 134 ? -6.642 -4.549 27.034 1.00 54.31 134 THR A C 1
ATOM 1033 O O . THR A 1 134 ? -5.562 -4.363 27.598 1.00 54.31 134 THR A O 1
ATOM 1036 N N . ALA A 1 135 ? -7.348 -3.526 26.542 1.00 51.12 135 ALA A N 1
ATOM 1037 C CA . ALA A 1 135 ? -6.945 -2.130 26.756 1.00 51.12 135 ALA A CA 1
ATOM 1038 C C . ALA A 1 135 ? -6.773 -1.797 28.256 1.00 51.12 135 ALA A C 1
ATOM 1040 O O . ALA A 1 135 ? -5.921 -0.992 28.627 1.00 51.12 135 ALA A O 1
ATOM 1041 N N . THR A 1 136 ? -7.524 -2.479 29.130 1.00 45.97 136 THR A N 1
ATOM 1042 C CA . THR A 1 136 ? -7.359 -2.433 30.589 1.00 45.97 136 THR A CA 1
ATOM 1043 C C . THR A 1 136 ? -6.014 -2.999 31.050 1.00 45.97 136 THR A C 1
ATOM 1045 O O . THR A 1 136 ? -5.381 -2.397 31.910 1.00 45.97 136 THR A O 1
ATOM 1048 N N . ASP A 1 137 ? -5.539 -4.100 30.466 1.00 52.06 137 ASP A N 1
ATOM 1049 C CA . ASP A 1 137 ? -4.229 -4.678 30.800 1.00 52.06 137 ASP A CA 1
ATOM 1050 C C . ASP A 1 137 ? -3.078 -3.741 30.390 1.00 52.06 137 ASP A C 1
ATOM 1052 O O . ASP A 1 137 ? -2.099 -3.609 31.117 1.00 52.06 137 ASP A O 1
ATOM 1056 N N . VAL A 1 138 ? -3.216 -3.027 29.267 1.00 54.94 138 VAL A N 1
ATOM 1057 C CA . VAL A 1 138 ? -2.223 -2.037 28.804 1.00 54.94 138 VAL A CA 1
ATOM 1058 C C . VAL A 1 138 ? -2.219 -0.776 29.680 1.00 54.94 138 VAL A C 1
ATOM 1060 O O . VAL A 1 138 ? -1.153 -0.245 29.994 1.00 54.94 138 VAL A O 1
ATOM 1063 N N . LEU A 1 139 ? -3.392 -0.297 30.110 1.00 44.34 139 LEU A N 1
ATOM 1064 C CA . LEU A 1 139 ? -3.507 0.867 30.999 1.00 44.34 139 LEU A CA 1
ATOM 1065 C C . LEU A 1 139 ? -2.979 0.577 32.411 1.00 44.34 139 LEU A C 1
ATOM 1067 O O . LEU A 1 139 ? -2.292 1.418 32.980 1.00 44.34 139 LEU A O 1
ATOM 1071 N N . LEU A 1 140 ? -3.232 -0.622 32.945 1.00 47.66 140 LEU A N 1
ATOM 1072 C CA . LEU A 1 140 ? -2.723 -1.038 34.256 1.00 47.66 140 LEU A CA 1
ATOM 1073 C C . LEU A 1 140 ? -1.208 -1.283 34.256 1.00 47.66 140 LEU A C 1
ATOM 1075 O O . LEU A 1 140 ? -0.559 -1.006 35.256 1.00 47.66 140 LEU A O 1
ATOM 1079 N N . GLU A 1 141 ? -0.624 -1.765 33.155 1.00 47.59 141 GLU A N 1
ATOM 1080 C CA . GLU A 1 141 ? 0.839 -1.870 33.021 1.00 47.59 141 GLU A CA 1
ATOM 1081 C C . GLU A 1 141 ? 1.510 -0.485 32.892 1.00 47.59 141 GLU A C 1
ATOM 1083 O O . GLU A 1 141 ? 2.642 -0.317 33.338 1.00 47.59 141 GLU A O 1
ATOM 1088 N N . SER A 1 142 ? 0.808 0.526 32.359 1.00 42.88 142 SER A N 1
ATOM 1089 C CA . SER A 1 142 ? 1.342 1.888 32.174 1.00 42.88 142 SER A CA 1
ATOM 1090 C C . SER A 1 142 ? 1.424 2.707 33.474 1.00 42.88 142 SER A C 1
ATOM 1092 O O . SER A 1 142 ? 2.282 3.576 33.582 1.00 42.88 142 SER A O 1
ATOM 1094 N N . GLU A 1 143 ? 0.582 2.427 34.476 1.00 40.78 143 GLU A N 1
ATOM 1095 C CA . GLU A 1 143 ? 0.665 3.069 35.805 1.00 40.78 143 GLU A CA 1
ATOM 1096 C C . GLU A 1 143 ? 1.732 2.439 36.722 1.00 40.78 143 GLU A C 1
ATOM 1098 O O . GLU A 1 143 ? 2.092 3.017 37.747 1.00 40.78 143 GLU A O 1
ATOM 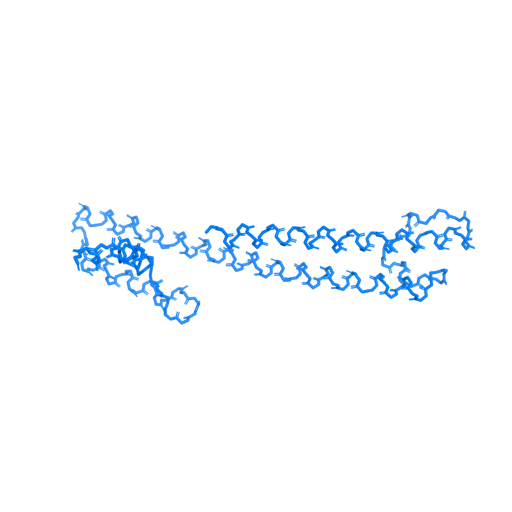1103 N N . VAL A 1 144 ? 2.261 1.258 36.379 1.00 47.84 144 VAL A N 1
ATOM 1104 C CA . VAL A 1 144 ? 3.250 0.544 37.211 1.00 47.84 144 VAL A CA 1
ATOM 1105 C C . VAL A 1 144 ? 4.684 1.036 36.963 1.00 47.84 144 VAL A C 1
ATOM 1107 O O . VAL A 1 144 ? 5.530 0.896 37.846 1.00 47.84 144 VAL A O 1
ATOM 1110 N N . ASP A 1 145 ? 4.957 1.687 35.828 1.00 42.38 145 ASP A N 1
ATOM 1111 C CA . ASP A 1 145 ? 6.295 2.210 35.495 1.00 42.38 145 ASP A CA 1
ATOM 1112 C C . ASP A 1 145 ? 6.636 3.557 36.172 1.00 42.38 145 ASP A C 1
ATOM 1114 O O . ASP A 1 145 ? 7.799 3.958 36.187 1.00 42.38 145 ASP A O 1
ATOM 1118 N N . GLU A 1 146 ? 5.675 4.248 36.801 1.00 45.50 146 GLU A N 1
ATOM 1119 C CA . GLU A 1 146 ? 5.935 5.524 37.500 1.00 45.50 146 GLU A CA 1
ATOM 1120 C C . GLU A 1 146 ? 6.337 5.372 38.982 1.00 45.50 146 GLU A C 1
ATOM 1122 O O . GLU A 1 146 ? 6.704 6.360 39.617 1.00 45.50 146 GLU A O 1
ATOM 1127 N N . VAL A 1 147 ? 6.337 4.159 39.555 1.00 44.41 147 VAL A N 1
ATOM 1128 C CA . VAL A 1 147 ? 6.584 3.954 41.005 1.00 44.41 147 VAL A CA 1
ATOM 1129 C C . VAL A 1 147 ? 7.923 3.264 41.319 1.00 44.41 147 VAL A C 1
ATOM 1131 O O . VAL A 1 147 ? 8.204 2.942 42.470 1.00 44.41 147 VAL A O 1
ATOM 1134 N N . ALA A 1 148 ? 8.792 3.052 40.325 1.00 46.69 148 ALA A N 1
ATOM 1135 C CA . ALA A 1 148 ? 10.073 2.354 40.509 1.00 46.69 148 ALA A CA 1
ATOM 1136 C C . ALA A 1 148 ? 11.290 3.268 40.774 1.00 46.69 148 ALA A C 1
ATOM 1138 O O . ALA A 1 148 ? 12.426 2.813 40.656 1.00 46.69 148 ALA A O 1
ATOM 1139 N N . PHE A 1 149 ? 11.090 4.535 41.149 1.00 45.44 149 PHE A N 1
ATOM 1140 C CA . PHE A 1 149 ? 12.178 5.437 41.549 1.00 45.44 149 PHE A CA 1
ATOM 1141 C C . PHE A 1 149 ? 11.776 6.319 42.735 1.00 45.44 149 PHE A C 1
ATOM 1143 O O . PHE A 1 149 ? 11.542 7.508 42.559 1.00 45.44 149 PHE A O 1
ATOM 1150 N N . ASP A 1 150 ? 11.716 5.745 43.942 1.00 46.19 150 ASP A N 1
ATOM 1151 C CA . ASP A 1 150 ? 11.990 6.517 45.166 1.00 46.19 150 ASP A CA 1
ATOM 1152 C C . ASP A 1 150 ? 12.286 5.631 46.395 1.00 46.19 150 ASP A C 1
ATOM 1154 O O . ASP A 1 150 ? 11.665 5.763 47.441 1.00 46.19 150 ASP A O 1
ATOM 1158 N N . GLU A 1 151 ? 13.252 4.709 46.304 1.00 45.12 151 GLU A N 1
ATOM 1159 C CA . GLU A 1 151 ? 13.890 4.130 47.503 1.00 45.12 151 GLU A CA 1
ATOM 1160 C C . GLU A 1 151 ? 15.394 3.901 47.272 1.00 45.12 151 GLU A C 1
ATOM 1162 O O . GLU A 1 151 ? 15.892 2.782 47.280 1.00 45.12 151 GLU A O 1
ATOM 1167 N N . GLU A 1 152 ? 16.151 4.985 47.097 1.00 42.00 152 GLU A N 1
ATOM 1168 C CA . GLU A 1 152 ? 17.556 5.005 47.527 1.00 42.00 152 GLU A CA 1
ATOM 1169 C C . GLU A 1 152 ? 17.888 6.386 48.106 1.00 42.00 152 GLU A C 1
ATOM 1171 O O . GLU A 1 152 ? 18.493 7.255 47.482 1.00 42.00 152 GLU A O 1
ATOM 1176 N N . SER A 1 153 ? 17.423 6.606 49.335 1.00 42.56 153 SER A N 1
ATOM 1177 C CA . SER A 1 153 ? 17.895 7.691 50.188 1.00 42.56 153 SER A CA 1
ATOM 1178 C C . SER A 1 153 ? 18.070 7.160 51.606 1.00 42.56 153 SER A C 1
ATOM 1180 O O . SER A 1 153 ? 17.147 7.215 52.419 1.00 42.56 153 SER A O 1
ATOM 1182 N N . SER A 1 154 ? 19.246 6.584 51.876 1.00 40.66 154 SER A N 1
ATOM 1183 C CA . SER A 1 154 ? 20.005 6.686 53.140 1.00 40.66 154 SER A CA 1
ATOM 1184 C C . SER A 1 154 ? 21.309 5.900 53.066 1.00 40.66 154 SER A C 1
ATOM 1186 O O . SER A 1 154 ? 21.247 4.677 52.822 1.00 40.66 154 SER A O 1
#

Radius of gyration: 27.65 Å; chains: 1; bounding box: 52×25×86 Å

Secondary structure (DSSP, 8-state):
-HHHHHHHHHHHHHHHHHHHHHHHHHHHHHHHHHHHHSS--TTS-HHHHHH-TTS-HHHHHHHHHHHHHHHHHHHHHHHHHHHHHHHHHHHHHHHHHHHHHHHHHHTTSS-HHHHHHHHHHHHHHS--SSSPPPHHHHHHHHTTTTSSS-----

Sequence (154 aa):
IGVLEEWTESSRETHAELSSKYDTAKTLARDEIREATGADAEDVPAEDLVSHSAVTDRTKQLLSEYSTKLYVFLDEERSYEGARGELLDALGAELALYERLSGEIGDGATSVRDAQEAIARFARAETPGRANRTATDVLLESEVDEVAFDEESS

Foldseek 3Di:
DVVVVVVVVVLVVQLVVLVVQLVVLQVLLQVQVCVVPVDRCPPPDLVCSLVDPSGDPVSNVSNVVSVVVNVVSVVVVVVVVVVVVLVVVLVVVLVVLVVVVVVCVVVVVDDPVVSVVVSQVSQPPRDPDDSDDDPVNVVVVVVVVVPPPDPDDD